Protein AF-A0A938GFM0-F1 (afdb_monomer_lite)

Radius of gyration: 28.29 Å; chains: 1; bounding box: 62×32×79 Å

Sequence (183 aa):
MLSPVVEKDINEYYKARNGTPAGVQVVVIAINTDLTSQSRTDSFIQSVGFDLVLDDPEWRSYAQFGPGNSASRYVIINGLADSPSHKQWEVLFNQVYFQPRQPEVLRAITETVKPPVAAEPVRPALGRVRRAESGAVEFALSGEPGRRYHVEFSTDLRSWTRVATLTATAEGTTHRDDRAVRE

Structure (mmCIF, N/CA/C/O backbone):
data_AF-A0A938GFM0-F1
#
_entry.id   AF-A0A938GFM0-F1
#
loop_
_atom_site.group_PDB
_atom_site.id
_atom_site.type_symbol
_atom_site.label_atom_id
_atom_site.label_alt_id
_atom_site.label_comp_id
_atom_site.label_asym_id
_atom_site.label_entity_id
_atom_site.label_seq_id
_atom_site.pdbx_PDB_ins_code
_atom_site.Cartn_x
_atom_site.Cartn_y
_atom_site.Cartn_z
_atom_site.occupancy
_atom_site.B_iso_or_equiv
_atom_site.auth_seq_id
_atom_site.auth_comp_id
_atom_site.auth_asym_id
_atom_site.auth_atom_id
_atom_site.pdbx_PDB_model_num
ATOM 1 N N . MET A 1 1 ? 12.581 0.836 -22.805 1.00 59.50 1 MET A N 1
ATOM 2 C CA . MET A 1 1 ? 13.210 -0.489 -22.639 1.00 59.50 1 MET A CA 1
ATOM 3 C C . MET A 1 1 ? 13.104 -0.914 -21.188 1.00 59.50 1 MET A C 1
ATOM 5 O O . MET A 1 1 ? 13.494 -0.155 -20.301 1.00 59.50 1 MET A O 1
ATOM 9 N N . LEU A 1 2 ? 12.546 -2.105 -20.977 1.00 73.25 2 LEU A N 1
ATOM 10 C CA . LEU A 1 2 ? 12.441 -2.752 -19.673 1.00 73.25 2 LEU A CA 1
ATOM 11 C C . LEU A 1 2 ? 13.840 -3.072 -19.122 1.00 73.25 2 LEU A C 1
ATOM 13 O O . LEU A 1 2 ? 14.746 -3.401 -19.887 1.00 73.25 2 LEU A O 1
ATOM 17 N N . SER A 1 3 ? 14.025 -2.945 -17.807 1.00 81.88 3 SER A N 1
ATOM 18 C CA . SER A 1 3 ? 15.334 -3.092 -17.160 1.00 81.88 3 SER A CA 1
ATOM 19 C C . SER A 1 3 ? 15.423 -4.413 -16.391 1.00 81.88 3 SER A C 1
ATOM 21 O O . SER A 1 3 ? 14.786 -4.523 -15.342 1.00 81.88 3 SER A O 1
ATOM 23 N N . PRO A 1 4 ? 16.237 -5.390 -16.839 1.00 84.62 4 PRO A N 1
ATOM 24 C CA . PRO A 1 4 ? 16.450 -6.642 -16.103 1.00 84.62 4 PRO A CA 1
ATOM 25 C C . PRO A 1 4 ? 17.012 -6.424 -14.700 1.00 84.62 4 PRO A C 1
ATOM 27 O O . PRO A 1 4 ? 16.787 -7.222 -13.798 1.00 84.62 4 PRO A O 1
ATOM 30 N N . VAL A 1 5 ? 17.735 -5.318 -14.510 1.00 87.31 5 VAL A N 1
ATOM 31 C CA . VAL A 1 5 ? 18.282 -4.938 -13.209 1.00 87.31 5 VAL A CA 1
ATOM 32 C C . VAL A 1 5 ? 17.167 -4.569 -12.232 1.00 87.31 5 VAL A C 1
ATOM 34 O O . VAL A 1 5 ? 17.254 -4.919 -11.064 1.00 87.31 5 VAL A O 1
ATOM 37 N N . VAL A 1 6 ? 16.103 -3.897 -12.685 1.00 89.94 6 VAL A N 1
ATOM 38 C CA . VAL A 1 6 ? 14.958 -3.598 -11.808 1.00 89.94 6 VAL A CA 1
ATOM 39 C C . VAL A 1 6 ? 14.205 -4.872 -11.443 1.00 89.94 6 VAL A C 1
ATOM 41 O O . VAL A 1 6 ? 13.822 -5.023 -10.288 1.00 89.94 6 VAL A O 1
ATOM 44 N N . GLU A 1 7 ? 14.038 -5.801 -12.384 1.00 91.81 7 GLU A N 1
ATOM 45 C CA . GLU A 1 7 ? 13.406 -7.088 -12.084 1.00 91.81 7 GLU A CA 1
ATOM 46 C C . GLU A 1 7 ? 14.178 -7.835 -10.990 1.00 91.81 7 GLU A C 1
ATOM 48 O O . GLU A 1 7 ? 13.667 -8.067 -9.896 1.00 91.81 7 GLU A O 1
ATOM 53 N N . LYS A 1 8 ? 15.463 -8.091 -11.227 1.00 91.75 8 LYS A N 1
ATOM 54 C CA . LYS A 1 8 ? 16.299 -8.850 -10.299 1.00 91.75 8 LYS A CA 1
ATOM 55 C C . LYS A 1 8 ? 16.547 -8.129 -8.969 1.00 91.75 8 LYS A C 1
ATOM 57 O O . LYS A 1 8 ? 16.353 -8.682 -7.889 1.00 91.75 8 LYS A O 1
ATOM 62 N N . ASP A 1 9 ? 17.006 -6.881 -9.019 1.00 93.69 9 ASP A N 1
ATOM 63 C CA . ASP A 1 9 ? 17.543 -6.215 -7.828 1.00 93.69 9 ASP A CA 1
ATOM 64 C C . ASP A 1 9 ? 16.480 -5.458 -7.017 1.00 93.69 9 ASP A C 1
ATOM 66 O O . ASP A 1 9 ? 16.792 -4.988 -5.914 1.00 93.69 9 ASP A O 1
ATOM 70 N N . ILE A 1 10 ? 15.245 -5.353 -7.535 1.00 94.88 10 ILE A N 1
ATOM 71 C CA . ILE A 1 10 ? 14.094 -4.740 -6.853 1.00 94.88 10 ILE A CA 1
ATOM 72 C C . ILE A 1 10 ? 12.927 -5.724 -6.722 1.00 94.88 10 ILE A C 1
ATOM 74 O O . ILE A 1 10 ? 12.540 -6.014 -5.589 1.00 94.88 10 ILE A O 1
ATOM 78 N N . ASN A 1 11 ? 12.367 -6.239 -7.826 1.00 94.94 11 ASN A N 1
ATOM 79 C CA . ASN A 1 11 ? 11.172 -7.094 -7.764 1.00 94.94 11 ASN A CA 1
ATOM 80 C C . ASN A 1 11 ? 11.471 -8.406 -7.022 1.00 94.94 11 ASN A C 1
ATOM 82 O O . ASN A 1 11 ? 10.912 -8.654 -5.951 1.00 94.94 11 ASN A O 1
ATOM 86 N N . GLU A 1 12 ? 12.419 -9.207 -7.519 1.00 94.81 12 GLU A N 1
ATOM 87 C CA . GLU A 1 12 ? 12.813 -10.468 -6.876 1.00 94.81 12 GLU A CA 1
ATOM 88 C C . GLU A 1 12 ? 13.352 -10.233 -5.456 1.00 94.81 12 GLU A C 1
ATOM 90 O O . GLU A 1 12 ? 13.038 -10.988 -4.530 1.00 94.81 12 GLU A O 1
ATOM 95 N N . TYR A 1 13 ? 14.109 -9.145 -5.254 1.00 95.75 13 TYR A N 1
ATOM 96 C CA . TYR A 1 13 ? 14.649 -8.764 -3.947 1.00 95.75 13 TYR A CA 1
ATOM 97 C C . TYR A 1 13 ? 13.558 -8.615 -2.876 1.00 95.75 13 TYR A C 1
ATOM 99 O O . TYR A 1 13 ? 13.695 -9.191 -1.788 1.00 95.75 13 TYR A O 1
ATOM 107 N N . TYR A 1 14 ? 12.495 -7.852 -3.154 1.00 97.00 14 TYR A N 1
ATOM 108 C CA . TYR A 1 14 ? 11.422 -7.615 -2.184 1.00 97.00 14 TYR A CA 1
ATOM 109 C C . TYR A 1 14 ? 10.418 -8.765 -2.122 1.00 97.00 14 TYR A C 1
ATOM 111 O O . TYR A 1 14 ? 9.903 -9.053 -1.041 1.00 97.00 14 TYR A O 1
ATOM 119 N N . LYS A 1 15 ? 10.201 -9.497 -3.218 1.00 94.62 15 LYS A N 1
ATOM 120 C CA . LYS A 1 15 ? 9.398 -10.727 -3.203 1.00 94.62 15 LYS A CA 1
ATOM 121 C C . LYS A 1 15 ? 9.976 -11.786 -2.278 1.00 94.62 15 LYS A C 1
ATOM 123 O O . LYS A 1 15 ? 9.257 -12.313 -1.434 1.00 94.62 15 LYS A O 1
ATOM 128 N N . ALA A 1 16 ? 11.282 -12.040 -2.368 1.00 96.38 16 ALA A N 1
ATOM 129 C CA . ALA A 1 16 ? 11.966 -13.005 -1.507 1.00 96.38 16 ALA A CA 1
ATOM 130 C C . ALA A 1 16 ? 11.892 -12.646 -0.009 1.00 96.38 16 ALA A C 1
ATOM 132 O O . ALA A 1 16 ? 12.117 -13.501 0.845 1.00 96.38 16 ALA A O 1
ATOM 133 N N . ARG A 1 17 ? 11.586 -11.384 0.315 1.00 96.38 17 ARG A N 1
ATOM 134 C CA . ARG A 1 17 ? 11.481 -10.854 1.684 1.00 96.38 17 ARG A CA 1
ATOM 135 C C . ARG A 1 17 ? 10.045 -10.623 2.141 1.00 96.38 17 ARG A C 1
ATOM 137 O O . ARG A 1 17 ? 9.850 -10.244 3.290 1.00 96.38 17 ARG A O 1
ATOM 144 N N . ASN A 1 18 ? 9.064 -10.862 1.268 1.00 94.56 18 ASN A N 1
ATOM 145 C CA . ASN A 1 18 ? 7.671 -10.492 1.495 1.00 94.56 18 ASN A CA 1
ATOM 146 C C . ASN A 1 18 ? 7.522 -9.005 1.889 1.00 94.56 18 ASN A C 1
ATOM 148 O O . ASN A 1 18 ? 6.874 -8.674 2.882 1.00 94.56 18 ASN A O 1
ATOM 152 N N . GLY A 1 19 ? 8.182 -8.127 1.125 1.00 95.25 19 GLY A N 1
ATOM 153 C CA . GLY A 1 19 ? 8.119 -6.676 1.286 1.00 95.25 19 GLY A CA 1
ATOM 154 C C . GLY A 1 19 ? 9.378 -6.039 1.881 1.00 95.25 19 GLY A C 1
ATOM 155 O O . GLY A 1 19 ? 10.448 -6.647 1.970 1.00 95.25 19 GLY A O 1
ATOM 156 N N . THR A 1 20 ? 9.259 -4.760 2.241 1.00 97.25 20 THR A N 1
ATOM 157 C CA . THR A 1 20 ? 10.318 -3.986 2.906 1.00 97.25 20 THR A CA 1
ATOM 158 C C . THR A 1 20 ? 10.505 -4.437 4.361 1.00 97.25 20 THR A C 1
ATOM 160 O O . THR A 1 20 ? 9.611 -5.068 4.928 1.00 97.25 20 THR A O 1
ATOM 163 N N . PRO A 1 21 ? 11.602 -4.049 5.043 1.00 96.31 21 PRO A N 1
ATOM 164 C CA . PRO A 1 21 ? 11.765 -4.317 6.477 1.00 96.31 21 PRO A CA 1
ATOM 165 C C . PRO A 1 21 ? 10.635 -3.760 7.360 1.00 96.31 21 PRO A C 1
ATOM 167 O O . PRO A 1 21 ? 10.431 -4.238 8.471 1.00 96.31 21 PRO A O 1
ATOM 170 N N . ALA A 1 22 ? 9.898 -2.753 6.876 1.00 93.81 22 ALA A N 1
ATOM 171 C CA . ALA A 1 22 ? 8.733 -2.195 7.557 1.00 93.81 22 ALA A CA 1
ATOM 172 C C . ALA A 1 22 ? 7.426 -2.956 7.251 1.00 93.81 22 ALA A C 1
ATOM 174 O O . ALA A 1 22 ? 6.368 -2.523 7.691 1.00 93.81 22 ALA A O 1
ATOM 175 N N . GLY A 1 23 ? 7.474 -4.054 6.489 1.00 93.12 23 GLY A N 1
ATOM 176 C CA . GLY A 1 23 ? 6.303 -4.847 6.105 1.00 93.12 23 GLY A CA 1
ATOM 177 C C . GLY A 1 23 ? 5.475 -4.243 4.968 1.00 93.12 23 GLY A C 1
ATOM 178 O O . GLY A 1 23 ? 4.315 -4.610 4.794 1.00 93.12 23 GLY A O 1
ATOM 179 N N . VAL A 1 24 ? 6.036 -3.302 4.200 1.00 95.88 24 VAL A N 1
ATOM 180 C CA . VAL A 1 24 ? 5.352 -2.720 3.036 1.00 95.88 24 VAL A CA 1
ATOM 181 C C . VAL A 1 24 ? 5.541 -3.629 1.829 1.00 95.88 24 VAL A C 1
ATOM 183 O O . VAL A 1 24 ? 6.675 -3.915 1.450 1.00 95.88 24 VAL A O 1
ATOM 186 N N . GLN A 1 25 ? 4.444 -4.041 1.194 1.00 96.00 25 GLN A N 1
ATOM 187 C CA . GLN A 1 25 ? 4.517 -4.790 -0.058 1.00 96.00 25 GLN A CA 1
ATOM 188 C C . GLN A 1 25 ? 4.990 -3.896 -1.204 1.00 96.00 25 GLN A C 1
ATOM 190 O O . GLN A 1 25 ? 4.515 -2.773 -1.369 1.00 96.00 25 GLN A O 1
ATOM 195 N N . VAL A 1 26 ? 5.911 -4.423 -2.008 1.00 96.75 26 VAL A N 1
ATOM 196 C CA . VAL A 1 26 ? 6.457 -3.743 -3.184 1.00 96.75 26 VAL A CA 1
ATOM 197 C C . VAL A 1 26 ? 5.938 -4.446 -4.430 1.00 96.75 26 VAL A C 1
ATOM 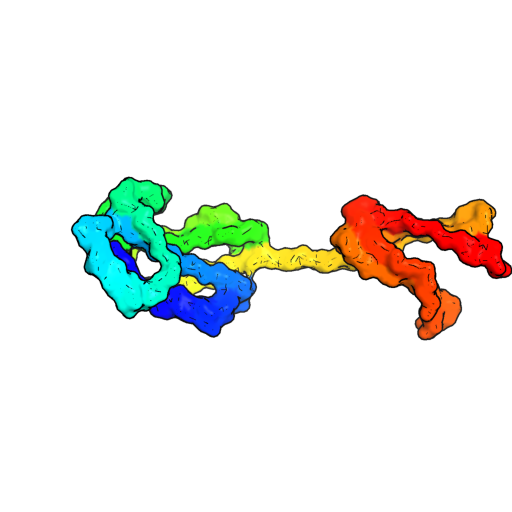199 O O . VAL A 1 26 ? 6.070 -5.661 -4.555 1.00 96.75 26 VAL A O 1
ATOM 202 N N . VAL A 1 27 ? 5.350 -3.676 -5.344 1.00 95.56 27 VAL A N 1
ATOM 203 C CA . VAL A 1 27 ? 4.883 -4.154 -6.649 1.00 95.56 27 VAL A CA 1
ATOM 204 C C . VAL A 1 27 ? 5.666 -3.418 -7.723 1.00 95.56 27 VAL A C 1
ATOM 206 O O . VAL A 1 27 ? 5.667 -2.187 -7.758 1.00 95.56 27 VAL A O 1
ATOM 209 N N . VAL A 1 28 ? 6.327 -4.168 -8.598 1.00 94.88 28 VAL A N 1
ATOM 210 C CA . VAL A 1 28 ? 7.003 -3.615 -9.772 1.00 94.88 28 VAL A CA 1
ATOM 211 C C . VAL A 1 28 ? 6.085 -3.773 -10.977 1.00 94.88 28 VAL A C 1
ATOM 213 O O . VAL A 1 28 ? 5.611 -4.867 -11.265 1.00 94.88 28 VAL A O 1
ATOM 216 N N . ILE A 1 29 ? 5.829 -2.662 -11.670 1.00 93.56 29 ILE A N 1
ATOM 217 C CA . ILE A 1 29 ? 5.061 -2.632 -12.916 1.00 93.56 29 ILE A CA 1
ATOM 218 C C . ILE A 1 29 ? 6.016 -2.224 -14.030 1.00 93.56 29 ILE A C 1
ATOM 220 O O . ILE A 1 29 ? 6.519 -1.098 -14.057 1.00 93.56 29 ILE A O 1
ATOM 224 N N . ALA A 1 30 ? 6.271 -3.143 -14.949 1.00 91.81 30 ALA A N 1
ATOM 225 C CA . ALA A 1 30 ? 7.014 -2.863 -16.164 1.00 91.81 30 ALA A CA 1
ATOM 226 C C . ALA A 1 30 ? 6.081 -2.199 -17.191 1.00 91.81 30 ALA A C 1
ATOM 228 O O . ALA A 1 30 ? 4.972 -2.670 -17.421 1.00 91.81 30 ALA A O 1
ATOM 229 N N . ILE A 1 31 ? 6.520 -1.104 -17.816 1.00 89.50 31 ILE A N 1
ATOM 230 C CA . ILE A 1 31 ? 5.748 -0.416 -18.861 1.00 89.50 31 ILE A CA 1
ATOM 231 C C . ILE A 1 31 ? 6.450 -0.595 -20.202 1.00 89.50 31 ILE A C 1
ATOM 233 O O . ILE A 1 31 ? 7.603 -0.187 -20.375 1.00 89.50 31 ILE A O 1
ATOM 237 N N . ASN A 1 32 ? 5.747 -1.202 -21.150 1.00 87.38 32 ASN A N 1
ATOM 238 C CA . ASN A 1 32 ? 6.198 -1.374 -22.515 1.00 87.38 32 ASN A CA 1
ATOM 239 C C . ASN A 1 32 ? 5.604 -0.284 -23.417 1.00 87.38 32 ASN A C 1
ATOM 241 O O . ASN A 1 32 ? 4.405 -0.253 -23.656 1.00 87.38 32 ASN A O 1
ATOM 245 N N . THR A 1 33 ? 6.441 0.605 -23.948 1.00 84.94 33 THR A N 1
ATOM 246 C CA . THR A 1 33 ? 6.004 1.673 -24.865 1.00 84.94 33 THR A CA 1
ATOM 247 C C . THR A 1 33 ? 6.188 1.321 -26.341 1.00 84.94 33 THR A C 1
ATOM 249 O O . THR A 1 33 ? 5.815 2.109 -27.208 1.00 84.94 33 THR A O 1
ATOM 252 N N . ASP A 1 34 ? 6.769 0.156 -26.650 1.00 80.44 34 ASP A N 1
ATOM 253 C CA . ASP A 1 34 ? 7.081 -0.256 -28.018 1.00 80.44 34 ASP A CA 1
ATOM 254 C C . ASP A 1 34 ? 6.368 -1.565 -28.382 1.00 80.44 34 ASP A C 1
ATOM 256 O O . ASP A 1 34 ? 6.752 -2.663 -27.970 1.00 80.44 34 ASP A O 1
ATOM 260 N N . LEU A 1 35 ? 5.321 -1.431 -29.198 1.00 79.31 35 LEU A N 1
ATOM 261 C CA . LEU A 1 35 ? 4.566 -2.552 -29.765 1.00 79.31 35 LEU A CA 1
ATOM 262 C C . LEU A 1 35 ? 4.998 -2.915 -31.187 1.00 79.31 35 LEU A C 1
ATOM 264 O O . LEU A 1 35 ? 4.473 -3.863 -31.766 1.00 79.31 35 LEU A O 1
ATOM 268 N N . THR A 1 36 ? 5.964 -2.201 -31.767 1.00 80.19 36 THR A N 1
ATOM 269 C CA . THR A 1 36 ? 6.384 -2.437 -33.158 1.00 80.19 36 THR A CA 1
ATOM 270 C C . THR A 1 36 ? 7.117 -3.769 -33.335 1.00 80.19 36 THR A C 1
ATOM 272 O O . THR A 1 36 ? 7.222 -4.275 -34.450 1.00 80.19 36 THR A O 1
ATOM 275 N N . SER A 1 37 ? 7.605 -4.360 -32.238 1.00 78.12 37 SER A N 1
ATOM 276 C CA . SER A 1 37 ? 8.326 -5.637 -32.207 1.00 78.12 37 SER A CA 1
ATOM 277 C C . SER A 1 37 ? 7.800 -6.574 -31.110 1.00 78.12 37 SER A C 1
ATOM 279 O O . SER A 1 37 ? 8.585 -7.134 -30.344 1.00 78.12 37 SER A O 1
ATOM 281 N N . GLN A 1 38 ? 6.477 -6.757 -31.037 1.00 80.38 38 GLN A N 1
ATOM 282 C CA . GLN A 1 38 ? 5.794 -7.500 -29.966 1.00 80.38 38 GLN A CA 1
ATOM 283 C C . GLN A 1 38 ? 6.410 -8.877 -29.673 1.00 80.38 38 GLN A C 1
ATOM 285 O O . GLN A 1 38 ? 6.763 -9.149 -28.534 1.00 80.38 38 GLN A O 1
ATOM 290 N N . SER A 1 39 ? 6.695 -9.696 -30.691 1.00 84.25 39 SER A N 1
ATOM 291 C CA . SER A 1 39 ? 7.300 -11.023 -30.486 1.00 84.25 39 SER A CA 1
ATOM 292 C C . SER A 1 39 ? 8.676 -10.975 -29.804 1.00 84.25 39 SER A C 1
ATOM 294 O O . SER A 1 39 ? 9.037 -11.875 -29.044 1.00 84.25 39 SER A O 1
ATOM 296 N N . ARG A 1 40 ? 9.468 -9.928 -30.072 1.00 82.25 40 ARG A N 1
ATOM 297 C CA . ARG A 1 40 ? 10.773 -9.714 -29.433 1.00 82.25 40 ARG A CA 1
ATOM 298 C C . ARG A 1 40 ? 10.592 -9.229 -27.998 1.00 82.25 40 ARG A C 1
ATOM 300 O O . ARG A 1 40 ? 11.319 -9.688 -27.121 1.00 82.25 40 ARG A O 1
ATOM 307 N N . THR A 1 41 ? 9.636 -8.334 -27.766 1.00 83.69 41 THR A N 1
ATOM 308 C CA . THR A 1 41 ? 9.303 -7.836 -26.429 1.00 83.69 41 THR A CA 1
ATOM 309 C C . THR A 1 41 ? 8.763 -8.953 -25.539 1.00 83.69 41 THR A C 1
ATOM 311 O O . THR A 1 41 ? 9.258 -9.113 -24.429 1.00 83.69 41 THR A O 1
ATOM 314 N N . ASP A 1 42 ? 7.867 -9.797 -26.046 1.00 86.50 42 ASP A N 1
ATOM 315 C CA . ASP A 1 42 ? 7.331 -10.960 -25.330 1.00 86.50 42 ASP A CA 1
ATOM 316 C C . ASP A 1 42 ? 8.441 -11.946 -24.961 1.00 86.50 42 ASP A C 1
ATOM 318 O O . ASP A 1 42 ? 8.551 -12.371 -23.812 1.00 86.50 42 ASP A O 1
ATOM 322 N N . SER A 1 43 ? 9.321 -12.257 -25.920 1.00 86.88 43 SER A N 1
ATOM 323 C CA . SER A 1 43 ? 10.482 -13.122 -25.675 1.00 86.88 43 SER A CA 1
ATOM 324 C C . SER A 1 43 ? 11.394 -12.539 -24.592 1.00 86.88 43 SER A C 1
ATOM 326 O O . SER A 1 43 ? 11.902 -13.267 -23.741 1.00 86.88 43 SER A O 1
ATOM 328 N N . PHE A 1 44 ? 11.590 -11.216 -24.595 1.00 86.94 44 PHE A N 1
ATOM 329 C CA . PHE A 1 44 ? 12.379 -10.535 -23.576 1.00 86.94 44 PHE A CA 1
ATOM 330 C C . PHE A 1 44 ? 11.706 -10.594 -22.200 1.00 86.94 44 PHE A C 1
ATOM 332 O O . PHE A 1 44 ? 12.351 -10.997 -21.234 1.00 86.94 44 PHE A O 1
ATOM 339 N N . ILE A 1 45 ? 10.416 -10.256 -22.117 1.00 86.81 45 ILE A N 1
ATOM 340 C CA . ILE A 1 45 ? 9.611 -10.322 -20.890 1.00 86.81 45 ILE A CA 1
ATOM 341 C C . ILE A 1 45 ? 9.696 -11.719 -20.269 1.00 86.81 45 ILE A C 1
ATOM 343 O O . ILE A 1 45 ? 10.012 -11.839 -19.087 1.00 86.81 45 ILE A O 1
ATOM 347 N N . GLN A 1 46 ? 9.510 -12.766 -21.079 1.00 87.38 46 GLN A N 1
ATOM 348 C CA . GLN A 1 46 ? 9.606 -14.160 -20.641 1.00 87.38 46 GLN A CA 1
ATOM 349 C C . GLN A 1 46 ? 11.015 -14.530 -20.166 1.00 87.38 46 GLN A C 1
ATOM 351 O O . GLN A 1 46 ? 11.160 -15.217 -19.160 1.00 87.38 46 GLN A O 1
ATOM 356 N N . SER A 1 47 ? 12.057 -14.073 -20.868 1.00 88.44 47 SER A N 1
ATOM 357 C CA . SER A 1 47 ? 13.449 -14.372 -20.504 1.00 88.44 47 SER A CA 1
ATOM 358 C C . SER A 1 47 ? 13.896 -13.718 -19.194 1.00 88.44 47 SER A C 1
ATOM 360 O O . SER A 1 47 ? 14.738 -14.273 -18.494 1.00 88.44 47 SER A O 1
ATOM 362 N N . VAL A 1 48 ? 13.351 -12.541 -18.877 1.00 87.62 48 VAL A N 1
ATOM 363 C CA . VAL A 1 48 ? 13.705 -11.762 -17.683 1.00 87.62 48 VAL A CA 1
ATOM 364 C C . VAL A 1 48 ? 12.804 -12.102 -16.496 1.00 87.62 48 VAL A C 1
ATOM 366 O O . VAL A 1 48 ? 13.261 -12.004 -15.365 1.00 87.62 48 VAL A O 1
ATOM 369 N N . GLY A 1 49 ? 11.567 -12.542 -16.743 1.00 88.06 49 GLY A N 1
ATOM 370 C CA . GLY A 1 49 ? 10.653 -13.014 -15.702 1.00 88.06 49 GLY A CA 1
ATOM 371 C C . GLY A 1 49 ? 9.746 -11.943 -15.097 1.00 88.06 49 GLY A C 1
ATOM 372 O O . GLY A 1 49 ? 9.255 -12.139 -13.993 1.00 88.06 49 GLY A O 1
ATOM 373 N N . PHE A 1 50 ? 9.489 -10.832 -15.799 1.00 88.06 50 PHE A N 1
ATOM 374 C CA . PHE A 1 50 ? 8.551 -9.814 -15.307 1.00 88.06 50 PHE A CA 1
ATOM 375 C C . PHE A 1 50 ? 7.147 -10.403 -15.115 1.00 88.06 50 PHE A C 1
ATOM 377 O O . PHE A 1 50 ? 6.559 -10.925 -16.063 1.00 88.06 50 PHE A O 1
ATOM 384 N N . ASP A 1 51 ? 6.567 -10.253 -13.923 1.00 86.12 51 ASP A N 1
ATOM 385 C CA . ASP A 1 51 ? 5.219 -10.780 -13.653 1.00 86.12 51 ASP A CA 1
ATOM 386 C C . ASP A 1 51 ? 4.099 -9.856 -14.119 1.00 86.12 51 ASP A C 1
ATOM 388 O O . ASP A 1 51 ? 2.994 -10.310 -14.411 1.00 86.12 51 ASP A O 1
ATOM 392 N N . LEU A 1 52 ? 4.362 -8.549 -14.120 1.00 90.62 52 LEU A N 1
ATOM 393 C CA . LEU A 1 52 ? 3.369 -7.532 -14.424 1.00 90.62 52 LEU A CA 1
ATOM 394 C C . LEU A 1 52 ? 3.951 -6.521 -15.402 1.00 90.62 52 LEU A C 1
ATOM 396 O O . LEU A 1 52 ? 4.772 -5.673 -15.045 1.00 90.62 52 LEU A O 1
ATOM 400 N N . VAL A 1 53 ? 3.485 -6.617 -16.643 1.00 91.38 53 VAL A N 1
ATOM 401 C CA . VAL A 1 53 ? 3.836 -5.706 -17.729 1.00 91.38 53 VAL A CA 1
ATOM 402 C C . VAL A 1 53 ? 2.558 -5.092 -18.285 1.00 91.38 53 VAL A C 1
ATOM 404 O O . VAL A 1 53 ? 1.590 -5.807 -18.533 1.00 91.38 53 VAL A O 1
ATOM 407 N N . LEU A 1 54 ? 2.551 -3.774 -18.470 1.00 90.75 54 LEU A N 1
ATOM 408 C CA . LEU A 1 54 ? 1.471 -3.046 -19.131 1.00 90.75 54 LEU A CA 1
ATOM 409 C C . LEU A 1 54 ? 1.990 -2.401 -20.413 1.00 90.75 54 LEU A C 1
ATOM 411 O O . LEU A 1 54 ? 3.091 -1.848 -20.430 1.00 90.75 54 LEU A O 1
ATOM 415 N N . ASP A 1 55 ? 1.172 -2.418 -21.457 1.00 90.44 55 ASP A N 1
ATOM 416 C CA . ASP A 1 55 ? 1.465 -1.722 -22.705 1.00 90.44 55 ASP A CA 1
ATOM 417 C C . ASP A 1 55 ? 0.989 -0.263 -22.646 1.00 90.44 55 ASP A C 1
ATOM 419 O O . ASP A 1 55 ? -0.137 0.036 -22.246 1.00 90.44 55 ASP A O 1
ATOM 423 N N . ASP A 1 56 ? 1.852 0.653 -23.075 1.00 88.50 56 ASP A N 1
ATOM 424 C CA . ASP A 1 56 ? 1.602 2.091 -23.186 1.00 88.50 56 ASP A CA 1
ATOM 425 C C . ASP A 1 56 ? 2.108 2.630 -24.541 1.00 88.50 56 ASP A C 1
ATOM 427 O O . ASP A 1 56 ? 2.988 3.495 -24.585 1.00 88.50 56 ASP A O 1
ATOM 431 N N . PRO A 1 57 ? 1.591 2.124 -25.679 1.00 87.12 57 PRO A N 1
ATOM 432 C CA . PRO A 1 57 ? 2.045 2.537 -27.012 1.00 87.12 57 PRO A CA 1
ATOM 433 C C . PRO A 1 57 ? 1.755 4.012 -27.315 1.00 87.12 57 PRO A C 1
ATOM 435 O O . PRO A 1 57 ? 2.395 4.618 -28.171 1.00 87.12 57 PRO A O 1
ATOM 438 N N . GLU A 1 58 ? 0.783 4.593 -26.613 1.00 89.12 58 GLU A N 1
ATOM 439 C CA . GLU A 1 58 ? 0.391 5.996 -26.735 1.00 89.12 58 GLU A CA 1
ATOM 440 C C . GLU A 1 58 ? 1.120 6.910 -25.738 1.00 89.12 58 GLU A C 1
ATOM 442 O O . GLU A 1 58 ? 0.840 8.107 -25.695 1.00 89.12 58 GLU A O 1
ATOM 447 N N . TRP A 1 59 ? 2.055 6.370 -24.946 1.00 87.50 59 TRP A N 1
ATOM 448 C CA . TRP A 1 59 ? 2.870 7.117 -23.983 1.00 87.50 59 TRP A CA 1
ATOM 449 C C . TRP A 1 59 ? 2.055 7.864 -22.909 1.00 87.50 59 TRP A C 1
ATOM 451 O O . TRP A 1 59 ? 2.547 8.826 -22.314 1.00 87.50 59 TRP A O 1
ATOM 461 N N . ARG A 1 60 ? 0.812 7.447 -22.636 1.00 89.88 60 ARG A N 1
ATOM 462 C CA . ARG A 1 60 ? -0.095 8.107 -21.683 1.00 89.88 60 ARG A CA 1
ATOM 463 C C . ARG A 1 60 ? 0.384 7.957 -20.248 1.00 89.88 60 ARG A C 1
ATOM 465 O O . ARG A 1 60 ? 0.321 8.913 -19.477 1.00 89.88 60 ARG A O 1
ATOM 472 N N . SER A 1 61 ? 0.844 6.769 -19.872 1.00 89.25 61 SER A N 1
ATOM 473 C CA . SER A 1 61 ? 1.392 6.517 -18.537 1.00 89.25 61 SER A CA 1
ATOM 474 C C . SER A 1 61 ? 2.763 7.164 -18.401 1.00 89.25 61 SER A C 1
ATOM 476 O O . SER A 1 61 ? 3.039 7.826 -17.404 1.00 89.25 61 SER A O 1
ATOM 478 N N . TYR A 1 62 ? 3.605 7.050 -19.430 1.00 88.75 62 TYR A N 1
ATOM 479 C CA . TYR A 1 62 ? 4.930 7.664 -19.439 1.00 88.75 62 TYR A CA 1
ATOM 480 C C . TYR A 1 62 ? 4.863 9.196 -19.281 1.00 88.75 62 TYR A C 1
ATOM 482 O O . TYR A 1 62 ? 5.590 9.769 -18.463 1.00 88.75 62 TYR A O 1
ATOM 490 N N . ALA A 1 63 ? 3.982 9.866 -20.034 1.00 90.25 63 ALA A N 1
ATOM 491 C CA . ALA A 1 63 ? 3.898 11.327 -20.082 1.00 90.25 63 ALA A CA 1
ATOM 492 C C . ALA A 1 63 ? 3.461 11.968 -18.755 1.00 90.25 63 ALA A C 1
ATOM 494 O O . ALA A 1 63 ? 3.803 13.123 -18.494 1.00 90.25 63 ALA A O 1
ATOM 495 N N . GLN A 1 64 ? 2.771 11.226 -17.881 1.00 92.00 64 GLN A N 1
ATOM 496 C CA . GLN A 1 64 ? 2.384 11.711 -16.549 1.00 92.00 64 GLN A CA 1
ATOM 497 C C . GLN A 1 64 ? 3.588 12.058 -15.669 1.00 92.00 64 GLN A C 1
ATOM 499 O O . GLN A 1 64 ? 3.487 12.901 -14.780 1.00 92.00 64 GLN A O 1
ATOM 504 N N . PHE A 1 65 ? 4.744 11.449 -15.933 1.00 91.69 65 PHE A N 1
ATOM 505 C CA . PHE A 1 65 ? 5.947 11.628 -15.126 1.00 91.69 65 PHE A CA 1
ATOM 506 C C . PHE A 1 65 ? 6.946 12.600 -15.762 1.00 91.69 65 PHE A C 1
ATOM 508 O O . PHE A 1 65 ? 8.090 12.699 -15.322 1.00 91.69 65 PHE A O 1
ATOM 515 N N . GLY A 1 66 ? 6.526 13.371 -16.762 1.00 86.50 66 GLY A N 1
ATOM 516 C CA . GLY A 1 66 ? 7.284 14.492 -17.307 1.00 86.50 66 GLY A CA 1
ATOM 517 C C . GLY A 1 66 ? 7.663 14.334 -18.779 1.00 86.50 66 GLY A C 1
ATOM 518 O O . GLY A 1 66 ? 7.445 13.285 -19.386 1.00 86.50 66 GLY A O 1
ATOM 519 N N . PRO A 1 67 ? 8.247 15.391 -19.368 1.00 79.50 67 PRO A N 1
ATOM 520 C CA . PRO A 1 67 ? 8.485 15.460 -20.804 1.00 79.50 67 PRO A CA 1
ATOM 521 C C . PRO A 1 67 ? 9.582 14.491 -21.270 1.00 79.50 67 PRO A C 1
ATOM 523 O O . PRO A 1 67 ? 10.420 14.032 -20.487 1.00 79.50 67 PRO A O 1
ATOM 526 N N . GLY A 1 68 ? 9.606 14.238 -22.580 1.00 70.06 68 GLY A N 1
ATOM 527 C CA . GLY A 1 68 ? 10.690 13.546 -23.281 1.00 70.06 68 GLY A CA 1
ATOM 528 C C . GLY A 1 68 ? 10.319 12.164 -23.819 1.00 70.06 68 GLY A C 1
ATOM 529 O O . GLY A 1 68 ? 9.230 11.658 -23.589 1.00 70.06 68 GLY A O 1
ATOM 530 N N . ASN A 1 69 ? 11.261 11.557 -24.532 1.00 68.19 69 ASN A N 1
ATOM 531 C CA . ASN A 1 69 ? 11.162 10.248 -25.186 1.00 68.19 69 ASN A CA 1
ATOM 532 C C . ASN A 1 69 ? 12.359 9.359 -24.801 1.00 68.19 69 ASN A C 1
ATOM 534 O O . ASN 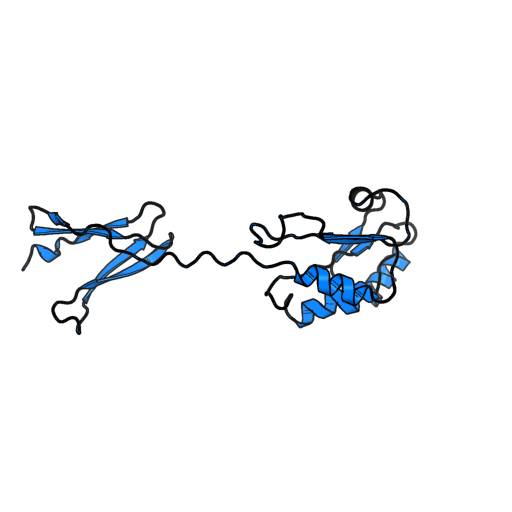A 1 69 ? 12.964 8.702 -25.649 1.00 68.19 69 ASN A O 1
ATOM 538 N N . SER A 1 70 ? 12.764 9.393 -23.526 1.00 68.75 70 SER A N 1
ATOM 539 C CA . SER A 1 70 ? 13.949 8.657 -23.091 1.00 68.75 70 SER A CA 1
ATOM 540 C C . SER A 1 70 ? 13.706 7.150 -23.158 1.00 68.75 70 SER A C 1
ATOM 542 O O . SER A 1 70 ? 12.596 6.654 -22.963 1.00 68.75 70 SER A O 1
ATOM 544 N N . ALA A 1 71 ? 14.784 6.403 -23.397 1.00 68.06 71 ALA A N 1
ATOM 545 C CA . ALA A 1 71 ? 14.720 4.950 -23.498 1.00 68.06 71 ALA A CA 1
ATOM 546 C C . ALA A 1 71 ? 14.291 4.267 -22.183 1.00 68.06 71 ALA A C 1
ATOM 548 O O . ALA A 1 71 ? 13.832 3.126 -22.228 1.00 68.06 71 ALA A O 1
ATOM 549 N N . SER A 1 72 ? 14.417 4.933 -21.028 1.00 80.94 72 SER A N 1
ATOM 550 C CA . SER A 1 72 ? 14.035 4.388 -19.720 1.00 80.94 72 SER A CA 1
ATOM 551 C C . SER A 1 72 ? 13.687 5.499 -18.727 1.00 80.94 72 SER A C 1
ATOM 553 O O . SER A 1 72 ? 14.447 6.463 -18.572 1.00 80.94 72 SER A O 1
ATOM 555 N N . ARG A 1 73 ? 12.584 5.307 -17.998 1.00 88.12 73 ARG A N 1
ATOM 556 C CA . ARG A 1 73 ? 12.176 6.109 -16.842 1.00 88.12 73 ARG A CA 1
ATOM 557 C C . ARG A 1 73 ? 11.828 5.181 -15.680 1.00 88.12 73 ARG A C 1
ATOM 559 O O . ARG A 1 73 ? 11.204 4.146 -15.888 1.00 88.12 73 ARG A O 1
ATOM 566 N N . TYR A 1 74 ? 12.234 5.570 -14.479 1.00 91.38 74 TYR A N 1
ATOM 567 C CA . TYR A 1 74 ? 12.007 4.840 -13.237 1.00 91.38 74 TYR A CA 1
ATOM 568 C C . TYR A 1 74 ? 11.224 5.727 -12.282 1.00 91.38 74 TYR A C 1
ATOM 570 O O . TYR A 1 74 ? 11.622 6.869 -12.040 1.00 91.38 74 TYR A O 1
ATOM 578 N N . VAL A 1 75 ? 10.123 5.199 -11.753 1.00 94.38 75 VAL A N 1
ATOM 579 C CA . VAL A 1 75 ? 9.216 5.934 -10.873 1.00 94.38 75 VAL A CA 1
ATOM 580 C C . VAL A 1 75 ? 8.920 5.085 -9.641 1.00 94.38 75 VAL A C 1
ATOM 582 O O . VAL A 1 75 ? 8.652 3.894 -9.771 1.00 94.38 75 VAL A O 1
ATOM 585 N N . ILE A 1 76 ? 8.969 5.696 -8.456 1.00 97.25 76 ILE A N 1
ATOM 586 C CA . ILE A 1 76 ? 8.487 5.094 -7.205 1.00 97.25 76 ILE A CA 1
ATOM 587 C C . ILE A 1 76 ? 7.294 5.914 -6.735 1.00 97.25 76 ILE A C 1
ATOM 589 O O . ILE A 1 76 ? 7.400 7.135 -6.602 1.00 97.25 76 ILE A O 1
ATOM 593 N N . ILE A 1 77 ? 6.176 5.239 -6.482 1.00 98.19 77 ILE A N 1
ATOM 594 C CA . ILE A 1 77 ? 4.928 5.847 -6.020 1.00 98.19 77 ILE A CA 1
ATOM 595 C C . ILE A 1 77 ? 4.521 5.170 -4.715 1.00 98.19 77 ILE A C 1
ATOM 597 O O . ILE A 1 77 ? 4.503 3.941 -4.638 1.00 98.19 77 ILE A O 1
ATOM 601 N N . ASN A 1 78 ? 4.165 5.953 -3.700 1.00 98.25 78 ASN A N 1
ATOM 602 C CA . ASN A 1 78 ? 3.567 5.397 -2.492 1.00 98.25 78 ASN A CA 1
ATOM 603 C C . ASN A 1 78 ? 2.103 4.999 -2.753 1.00 98.25 78 ASN A C 1
ATOM 605 O O . ASN A 1 78 ? 1.256 5.862 -2.958 1.00 98.25 78 ASN A O 1
ATOM 609 N N . GLY A 1 79 ? 1.786 3.704 -2.712 1.00 96.25 79 GLY A N 1
ATOM 610 C CA . GLY A 1 79 ? 0.411 3.209 -2.869 1.00 96.25 79 GLY A CA 1
ATOM 611 C C . GLY A 1 79 ? -0.409 3.141 -1.573 1.00 96.25 79 GLY A C 1
ATOM 612 O O . GLY A 1 79 ? -1.612 2.877 -1.624 1.00 96.25 79 GLY A O 1
ATOM 613 N N . LEU A 1 80 ? 0.210 3.354 -0.407 1.00 95.25 80 LEU A N 1
ATOM 614 C CA . LEU A 1 80 ? -0.448 3.159 0.886 1.00 95.25 80 LEU A CA 1
ATOM 615 C C . LEU A 1 80 ? -1.311 4.362 1.272 1.00 95.25 80 LEU A C 1
ATOM 617 O O . LEU A 1 80 ? -0.818 5.489 1.359 1.00 95.25 80 LEU A O 1
ATOM 621 N N . ALA A 1 81 ? -2.589 4.102 1.554 1.00 93.06 81 ALA A N 1
ATOM 622 C CA . ALA A 1 81 ? -3.434 5.030 2.302 1.00 93.06 81 ALA A CA 1
ATOM 623 C C . ALA A 1 81 ? -2.886 5.187 3.726 1.00 93.06 81 ALA A C 1
ATOM 625 O O . ALA A 1 81 ? -2.302 4.241 4.245 1.00 93.06 81 ALA A O 1
ATOM 626 N N . ASP A 1 82 ? -3.058 6.363 4.332 1.00 91.81 82 ASP A N 1
ATOM 627 C CA . ASP A 1 82 ? -2.720 6.648 5.737 1.00 91.81 82 ASP A CA 1
ATOM 628 C C . ASP A 1 82 ? -1.281 6.293 6.161 1.00 91.81 82 ASP A C 1
ATOM 630 O O . ASP A 1 82 ? -1.001 6.038 7.335 1.00 91.81 82 ASP A O 1
ATOM 634 N N . SER A 1 83 ? -0.338 6.281 5.213 1.00 94.81 83 SER A N 1
ATOM 635 C CA . SER A 1 83 ? 1.077 6.149 5.548 1.00 94.81 83 SER A CA 1
ATOM 636 C C . SER A 1 83 ? 1.531 7.378 6.347 1.00 94.81 83 SER A C 1
ATOM 638 O O . SER A 1 83 ? 1.301 8.511 5.921 1.00 94.81 83 SER A O 1
ATOM 640 N N . PRO A 1 84 ? 2.212 7.193 7.492 1.00 94.31 84 PRO A N 1
ATOM 641 C CA . PRO A 1 84 ? 2.688 8.313 8.296 1.00 94.31 84 PRO A CA 1
ATOM 642 C C . PRO A 1 84 ? 3.921 8.999 7.692 1.00 94.31 84 PRO A C 1
ATOM 644 O O . PRO A 1 84 ? 4.306 10.061 8.176 1.00 94.31 84 PRO A O 1
ATOM 647 N N . SER A 1 85 ? 4.574 8.402 6.684 1.00 96.69 85 SER A N 1
ATOM 648 C CA . SER A 1 85 ? 5.786 8.966 6.077 1.00 96.69 85 SER A CA 1
ATOM 649 C C . SER A 1 85 ? 5.557 9.656 4.735 1.00 96.69 85 SER A C 1
ATOM 651 O O . SER A 1 85 ? 6.291 10.592 4.427 1.00 96.69 85 SER A O 1
ATOM 653 N N . HIS A 1 86 ? 4.554 9.236 3.959 1.00 97.38 86 HIS A N 1
ATOM 654 C CA . HIS A 1 86 ? 4.294 9.743 2.610 1.00 97.38 86 HIS A CA 1
ATOM 655 C C . HIS A 1 86 ? 2.799 9.808 2.311 1.00 97.38 86 HIS A C 1
ATOM 657 O O . HIS A 1 86 ? 2.014 9.006 2.813 1.00 97.38 86 HIS A O 1
ATOM 663 N N . LYS A 1 87 ? 2.387 10.732 1.442 1.00 97.44 87 LYS A N 1
ATOM 664 C CA . LYS A 1 87 ? 0.987 10.794 0.999 1.00 97.44 87 LYS A CA 1
ATOM 665 C C . LYS A 1 87 ? 0.685 9.624 0.069 1.00 97.44 87 LYS A C 1
ATOM 667 O O . LYS A 1 87 ? 1.558 9.169 -0.672 1.00 97.44 87 LYS A O 1
ATOM 672 N N . GLN A 1 88 ? -0.557 9.147 0.077 1.00 97.56 88 GLN A N 1
ATOM 673 C CA . GLN A 1 88 ? -0.991 8.192 -0.937 1.00 97.56 88 GLN A CA 1
ATOM 674 C C . GLN A 1 88 ? -0.855 8.832 -2.328 1.00 97.56 88 GLN A C 1
ATOM 676 O O . GLN A 1 88 ? -1.217 9.994 -2.519 1.00 97.56 88 GLN A O 1
ATOM 681 N N . TRP A 1 89 ? -0.321 8.068 -3.277 1.00 96.81 89 TRP A N 1
ATOM 682 C CA . TRP A 1 89 ? -0.015 8.461 -4.656 1.00 96.81 89 TRP A CA 1
ATOM 683 C C . TRP A 1 89 ? 1.092 9.508 -4.809 1.00 96.81 89 TRP A C 1
ATOM 685 O O . TRP A 1 89 ? 1.285 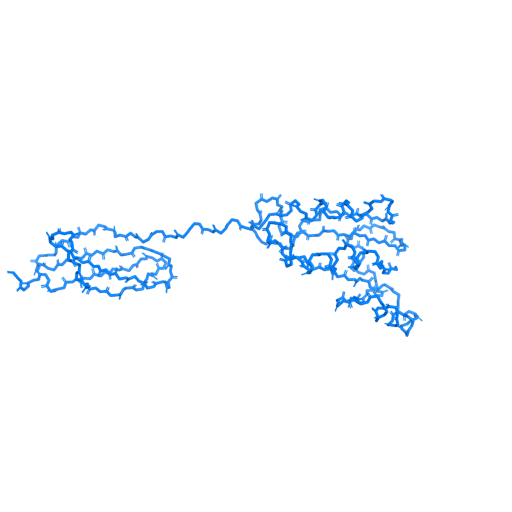10.062 -5.890 1.00 96.81 89 TRP A O 1
ATOM 695 N N . GLU A 1 90 ? 1.864 9.756 -3.750 1.00 97.81 90 GLU A N 1
ATOM 696 C CA . GLU A 1 90 ? 3.052 10.600 -3.825 1.00 97.81 90 GLU A CA 1
ATOM 697 C C . GLU A 1 90 ? 4.136 9.945 -4.691 1.00 97.81 90 GLU A C 1
ATOM 699 O O . GLU A 1 90 ? 4.485 8.779 -4.493 1.00 97.81 90 GLU A O 1
ATOM 704 N N . VAL A 1 91 ? 4.695 10.712 -5.632 1.00 98.00 91 VAL A N 1
ATOM 705 C CA . VAL A 1 91 ? 5.863 10.311 -6.424 1.00 98.00 91 VAL A CA 1
ATOM 706 C C . VAL A 1 91 ? 7.125 10.594 -5.612 1.00 98.00 91 VAL A C 1
ATOM 708 O O . VAL A 1 91 ? 7.504 11.747 -5.425 1.00 98.00 91 VAL A O 1
ATOM 711 N N . LEU A 1 92 ? 7.784 9.534 -5.149 1.00 98.00 92 LEU A N 1
ATOM 712 C CA . LEU A 1 92 ? 8.979 9.603 -4.297 1.00 98.00 92 LEU A CA 1
ATOM 713 C C . LEU A 1 92 ? 10.274 9.644 -5.104 1.00 98.00 92 LEU A C 1
ATOM 715 O O . LEU A 1 92 ? 11.299 10.152 -4.654 1.00 98.00 92 LEU A O 1
ATOM 719 N N . PHE A 1 93 ? 10.230 9.079 -6.305 1.00 95.81 93 PHE A N 1
ATOM 720 C CA . PHE A 1 93 ? 11.353 9.039 -7.220 1.00 95.81 93 PHE A CA 1
ATOM 721 C C . PHE A 1 93 ? 10.850 9.137 -8.648 1.00 95.81 93 PHE A C 1
ATOM 723 O O . PHE A 1 93 ? 9.855 8.504 -8.996 1.00 95.81 93 PHE A O 1
ATOM 730 N N . ASN A 1 94 ? 11.549 9.909 -9.473 1.00 93.88 94 ASN A N 1
ATOM 731 C CA . ASN A 1 94 ? 11.271 10.025 -10.894 1.00 93.88 94 ASN A CA 1
ATOM 732 C C . ASN A 1 94 ? 12.558 10.395 -11.627 1.00 93.88 94 ASN A C 1
ATOM 734 O O . ASN A 1 94 ? 13.022 11.533 -11.547 1.00 93.88 94 ASN A O 1
ATOM 738 N N . GLN A 1 95 ? 13.139 9.429 -12.331 1.00 89.81 95 GLN A N 1
ATOM 739 C CA . GLN A 1 95 ? 14.409 9.625 -13.013 1.00 89.81 95 GLN A CA 1
ATOM 740 C C . GLN A 1 95 ? 14.402 8.971 -14.386 1.00 89.81 95 GLN A C 1
ATOM 742 O O . GLN A 1 95 ? 13.967 7.832 -14.559 1.00 89.81 95 GLN A O 1
ATOM 747 N N . VAL A 1 96 ? 14.940 9.697 -15.360 1.00 88.19 96 VAL A N 1
ATOM 748 C CA . VAL A 1 96 ? 15.277 9.161 -16.677 1.00 88.19 96 VAL A CA 1
ATOM 749 C C . VAL A 1 96 ? 16.713 8.660 -16.694 1.00 88.19 96 VAL A C 1
ATOM 751 O O . VAL A 1 96 ? 17.577 9.220 -16.024 1.00 88.19 96 VAL A O 1
ATOM 754 N N . TYR A 1 97 ? 16.963 7.649 -17.520 1.00 82.75 97 TYR A N 1
ATOM 755 C CA . TYR A 1 97 ? 18.255 6.974 -17.639 1.00 82.75 97 TYR A CA 1
ATOM 756 C C . TYR A 1 97 ? 18.672 6.226 -16.367 1.00 82.75 97 TYR A C 1
ATOM 758 O O . TYR A 1 97 ? 18.382 6.604 -15.230 1.00 82.75 97 TYR A O 1
ATOM 766 N N . PHE A 1 98 ? 19.350 5.105 -16.580 1.00 79.81 98 PHE A N 1
ATOM 767 C CA . PHE A 1 98 ? 19.882 4.298 -15.495 1.00 79.81 98 PHE A CA 1
ATOM 768 C C . PHE A 1 98 ? 21.222 4.880 -15.037 1.00 79.81 98 PHE A C 1
ATOM 770 O O . PHE A 1 98 ? 22.086 5.141 -15.874 1.00 79.81 98 PHE A O 1
ATOM 777 N N . GLN A 1 99 ? 21.397 5.074 -13.731 1.00 83.00 99 GLN A N 1
ATOM 778 C CA . GLN A 1 99 ? 22.649 5.565 -13.152 1.00 83.00 99 GLN A CA 1
ATOM 779 C C . GLN A 1 99 ? 23.439 4.430 -12.487 1.00 83.00 99 GLN A C 1
ATOM 781 O O . GLN A 1 99 ? 22.855 3.439 -12.038 1.00 83.00 99 GLN A O 1
ATOM 786 N N . PRO A 1 100 ? 24.772 4.554 -12.358 1.00 76.38 100 PRO A N 1
ATOM 787 C CA . PRO A 1 100 ? 25.533 3.682 -11.473 1.00 76.38 100 PRO A CA 1
ATOM 788 C C . PRO A 1 100 ? 24.930 3.721 -10.061 1.00 76.38 100 PRO A C 1
ATOM 790 O O . PRO A 1 100 ? 24.653 4.798 -9.538 1.00 76.38 100 PRO A O 1
ATOM 793 N N . ARG A 1 101 ? 24.745 2.552 -9.438 1.00 86.31 101 ARG A N 1
ATOM 794 C CA . ARG A 1 101 ? 24.101 2.380 -8.118 1.00 86.31 101 ARG A CA 1
ATOM 795 C C . ARG A 1 101 ? 22.588 2.653 -8.064 1.00 86.31 101 ARG A C 1
ATOM 797 O O . ARG A 1 101 ? 22.030 2.918 -6.996 1.00 86.31 101 ARG A O 1
ATOM 804 N N . GLN A 1 102 ? 21.904 2.599 -9.210 1.00 88.50 102 GLN A N 1
ATOM 805 C CA . GLN A 1 102 ? 20.447 2.749 -9.260 1.00 88.50 102 GLN A CA 1
ATOM 806 C C . GLN A 1 102 ? 19.708 1.808 -8.289 1.00 88.50 102 GLN A C 1
ATOM 808 O O . GLN A 1 102 ? 18.795 2.290 -7.619 1.00 88.50 102 GLN A O 1
ATOM 813 N N . PRO A 1 103 ? 20.055 0.508 -8.163 1.00 91.69 103 PRO A N 1
ATOM 814 C CA . PRO A 1 103 ? 19.294 -0.392 -7.301 1.00 91.69 103 PRO A CA 1
ATOM 815 C C . PRO A 1 103 ? 19.354 0.006 -5.827 1.00 91.69 103 PRO A C 1
ATOM 817 O O . PRO A 1 103 ? 18.349 -0.071 -5.127 1.00 91.69 103 PRO A O 1
ATOM 820 N N . GLU A 1 104 ? 20.505 0.480 -5.346 1.00 94.88 104 GLU A N 1
ATOM 821 C CA . GLU A 1 104 ? 20.656 0.963 -3.975 1.00 94.88 104 GLU A CA 1
ATOM 822 C C . GLU A 1 104 ? 19.785 2.191 -3.713 1.00 94.88 104 GLU A C 1
ATOM 824 O O . GLU A 1 104 ? 19.137 2.260 -2.672 1.00 94.88 104 GLU A O 1
ATOM 829 N N . VAL A 1 105 ? 19.736 3.132 -4.661 1.00 94.81 105 VAL A N 1
ATOM 830 C CA . VAL A 1 105 ? 18.896 4.335 -4.552 1.00 94.81 105 VAL A CA 1
ATOM 831 C C . VAL A 1 105 ? 17.414 3.966 -4.554 1.00 94.81 105 VAL A C 1
ATOM 833 O O . VAL A 1 105 ? 16.664 4.442 -3.705 1.00 94.81 105 VAL A O 1
ATOM 836 N N . LEU A 1 106 ? 16.992 3.087 -5.468 1.00 95.25 106 LEU A N 1
ATOM 837 C CA . LEU A 1 106 ? 15.600 2.642 -5.547 1.00 95.25 106 LEU A CA 1
ATOM 838 C C . LEU A 1 106 ? 15.167 1.933 -4.258 1.00 95.25 106 LEU A C 1
ATOM 840 O O . LEU A 1 106 ? 14.089 2.227 -3.744 1.00 95.25 106 LEU A O 1
ATOM 844 N N . ARG A 1 107 ? 16.010 1.057 -3.695 1.00 97.00 107 ARG A N 1
ATOM 845 C CA . ARG A 1 107 ? 15.730 0.405 -2.405 1.00 97.00 107 ARG A CA 1
ATOM 846 C C . ARG A 1 107 ? 15.663 1.409 -1.259 1.00 97.00 107 ARG A C 1
ATOM 848 O O . ARG A 1 107 ? 14.692 1.409 -0.510 1.00 97.00 107 ARG A O 1
ATOM 855 N N . ALA A 1 108 ? 16.642 2.309 -1.168 1.00 97.62 108 ALA A N 1
ATOM 856 C CA . ALA A 1 108 ? 16.690 3.314 -0.110 1.00 97.62 108 ALA A CA 1
ATOM 857 C C . ALA A 1 108 ? 15.428 4.189 -0.085 1.00 97.62 108 ALA A C 1
ATOM 859 O O . ALA A 1 108 ? 14.888 4.437 0.988 1.00 97.62 108 ALA A O 1
ATOM 860 N N . ILE A 1 109 ? 14.933 4.609 -1.254 1.00 98.00 109 ILE A N 1
ATOM 861 C CA . ILE A 1 109 ? 13.691 5.387 -1.363 1.00 98.00 109 ILE A CA 1
ATOM 862 C C . ILE A 1 109 ? 12.462 4.514 -1.089 1.00 98.00 109 ILE A C 1
ATOM 864 O O . ILE A 1 109 ? 11.559 4.938 -0.383 1.00 98.00 109 ILE A O 1
ATOM 868 N N . THR A 1 110 ? 12.417 3.277 -1.588 1.00 97.94 110 THR A N 1
ATOM 869 C CA . THR A 1 110 ? 11.297 2.358 -1.307 1.00 97.94 110 THR A CA 1
ATOM 870 C C . THR A 1 110 ? 11.125 2.125 0.203 1.00 97.94 110 THR A C 1
ATOM 872 O O . THR A 1 110 ? 10.007 2.042 0.708 1.00 97.94 110 THR A O 1
ATOM 875 N N . GLU A 1 111 ? 12.225 2.083 0.956 1.00 97.81 111 GLU A N 1
ATOM 876 C CA . GLU A 1 111 ? 12.237 1.825 2.402 1.00 97.81 111 GLU A CA 1
ATOM 877 C C . GLU A 1 111 ? 11.882 3.043 3.280 1.00 97.81 111 GLU A C 1
ATOM 879 O O . GLU A 1 111 ? 11.689 2.893 4.500 1.00 97.81 111 GLU A O 1
ATOM 884 N N . THR A 1 112 ? 11.726 4.239 2.692 1.00 98.06 112 THR A N 1
ATOM 885 C CA . THR A 1 112 ? 11.179 5.409 3.406 1.00 98.06 112 THR A CA 1
ATOM 886 C C . THR A 1 112 ? 9.673 5.278 3.640 1.00 98.06 112 THR A C 1
ATOM 888 O O . THR A 1 112 ? 9.147 5.857 4.595 1.00 98.06 112 THR A O 1
ATOM 891 N N . VAL A 1 113 ? 8.973 4.469 2.836 1.00 97.88 113 VAL A N 1
ATOM 892 C CA . VAL A 1 113 ? 7.544 4.188 3.015 1.00 97.88 113 VAL A CA 1
ATOM 893 C C . VAL A 1 113 ? 7.326 3.362 4.277 1.00 97.88 113 VAL A C 1
ATOM 895 O O . VAL A 1 113 ? 7.893 2.280 4.451 1.00 97.88 113 VAL A O 1
ATOM 898 N N . LYS A 1 114 ? 6.491 3.884 5.177 1.00 95.50 114 LYS A N 1
ATOM 899 C CA . LYS A 1 114 ? 6.060 3.203 6.398 1.00 95.50 114 LYS A CA 1
ATOM 900 C C . LYS A 1 114 ? 4.598 2.798 6.256 1.00 95.50 114 LYS A C 1
ATOM 902 O O . LYS A 1 114 ? 3.816 3.592 5.727 1.00 95.50 114 LYS A O 1
ATOM 907 N N . PRO A 1 115 ? 4.212 1.590 6.698 1.00 93.31 115 PRO A N 1
ATOM 908 C CA . PRO A 1 115 ? 2.810 1.221 6.692 1.00 93.31 115 PRO A CA 1
ATOM 909 C C . PRO A 1 115 ? 2.029 2.125 7.649 1.00 93.31 115 PRO A C 1
ATOM 911 O O . PRO A 1 115 ? 2.628 2.705 8.565 1.00 93.31 115 PRO A O 1
ATOM 914 N N . PRO A 1 116 ? 0.704 2.231 7.471 1.00 88.81 116 PRO A N 1
ATOM 915 C CA . PRO A 1 116 ? -0.159 2.770 8.506 1.00 88.81 116 PRO A CA 1
ATOM 916 C C . PRO A 1 116 ? 0.181 2.114 9.835 1.00 88.81 116 PRO A C 1
ATOM 918 O O . PRO A 1 116 ? 0.317 0.889 9.922 1.00 88.81 116 PRO A O 1
ATOM 921 N N . VAL A 1 117 ? 0.335 2.931 10.872 1.00 80.00 117 VAL A N 1
ATOM 922 C CA . VAL A 1 117 ? 0.373 2.392 12.226 1.00 80.00 117 VAL A CA 1
ATOM 923 C C . VAL A 1 117 ? -0.990 1.750 12.433 1.00 80.00 117 VAL A C 1
ATOM 925 O O . VAL A 1 117 ? -2.008 2.430 12.297 1.00 80.00 117 VAL A O 1
ATOM 928 N N . ALA A 1 118 ? -1.018 0.438 12.688 1.00 68.62 118 ALA A N 1
ATOM 929 C CA . ALA A 1 118 ? -2.258 -0.235 13.040 1.00 68.62 118 ALA A CA 1
ATOM 930 C C . ALA A 1 118 ? -2.917 0.581 14.156 1.00 68.62 118 ALA A C 1
ATOM 932 O O . ALA A 1 118 ? -2.264 0.860 15.166 1.00 68.62 118 ALA A O 1
ATOM 933 N N . ALA A 1 119 ? -4.162 1.020 13.944 1.00 64.25 119 ALA A N 1
ATOM 934 C CA . ALA A 1 119 ? -4.900 1.727 14.979 1.00 64.25 119 ALA A CA 1
ATOM 935 C C . ALA A 1 119 ? -4.821 0.890 16.259 1.00 64.25 119 ALA A C 1
ATOM 937 O O . ALA A 1 119 ? -4.991 -0.333 16.199 1.00 64.25 119 ALA A O 1
ATOM 938 N N . GLU A 1 120 ? -4.498 1.520 17.394 1.00 64.50 120 GLU A N 1
ATOM 939 C CA . GLU A 1 120 ? -4.444 0.768 18.643 1.00 64.50 120 GLU A CA 1
ATOM 940 C C . GLU A 1 120 ? -5.776 0.032 18.834 1.00 64.50 120 GLU A C 1
ATOM 942 O O . GLU A 1 120 ? -6.838 0.622 18.597 1.00 64.50 120 GLU A O 1
ATOM 947 N N . PRO A 1 121 ? -5.748 -1.252 19.238 1.00 67.62 121 PRO A N 1
ATOM 948 C CA . PRO A 1 121 ? -6.976 -1.986 19.474 1.00 67.62 121 PRO A CA 1
ATOM 949 C C . PRO A 1 121 ? -7.812 -1.214 20.493 1.00 67.62 121 PRO A C 1
ATOM 951 O O . PRO A 1 121 ? -7.340 -0.915 21.595 1.00 67.62 121 PRO A O 1
ATOM 954 N N . VAL A 1 122 ? -9.055 -0.889 20.125 1.00 81.25 122 VAL A N 1
ATOM 955 C CA . VAL A 1 122 ? -9.985 -0.207 21.026 1.00 81.25 122 VAL A CA 1
ATOM 956 C C . VAL A 1 122 ? -10.171 -1.100 22.248 1.00 81.25 122 VAL A C 1
ATOM 958 O O . VAL A 1 122 ? -10.757 -2.186 22.168 1.00 81.25 122 VAL A O 1
ATOM 961 N N . ARG A 1 123 ? -9.617 -0.667 23.385 1.00 87.19 123 ARG A N 1
ATOM 962 C CA . ARG A 1 123 ? -9.718 -1.415 24.638 1.00 87.19 123 ARG A CA 1
ATOM 963 C C . ARG A 1 123 ? -11.194 -1.506 25.021 1.00 87.19 123 ARG A C 1
ATOM 965 O O . ARG A 1 123 ? -11.856 -0.467 25.051 1.00 87.19 123 ARG A O 1
ATOM 972 N N . PRO A 1 124 ? -11.720 -2.707 25.320 1.00 92.31 124 PRO A N 1
ATOM 973 C CA . PRO A 1 124 ? -13.080 -2.806 25.804 1.00 92.31 124 PRO A CA 1
ATOM 974 C C . PRO A 1 124 ? -13.200 -2.087 27.141 1.00 92.31 124 PRO A C 1
ATOM 976 O O . PRO A 1 124 ? -12.355 -2.261 28.023 1.00 92.31 124 PRO A O 1
ATOM 979 N N . ALA A 1 125 ? -14.257 -1.304 27.295 1.00 93.00 125 ALA A N 1
ATOM 980 C CA . ALA A 1 125 ? -14.556 -0.634 28.545 1.00 93.00 125 ALA A CA 1
ATOM 981 C C . ALA A 1 125 ? -16.042 -0.747 28.863 1.00 93.00 125 ALA A C 1
ATOM 983 O O . ALA A 1 125 ? -16.905 -0.702 27.984 1.00 93.00 125 ALA A O 1
ATOM 984 N N . LEU A 1 126 ? -16.329 -0.873 30.155 1.00 92.19 126 LEU A N 1
ATOM 985 C CA . LEU A 1 126 ? -17.670 -0.663 30.664 1.00 92.19 126 LEU A CA 1
ATOM 986 C C . LEU A 1 126 ? -17.839 0.833 30.925 1.00 92.19 126 LEU A C 1
ATOM 988 O O . LEU A 1 126 ? -17.052 1.447 31.644 1.00 92.19 126 LEU A O 1
ATOM 992 N N . GLY A 1 127 ? -18.869 1.415 30.322 1.00 89.88 127 GLY A N 1
ATOM 993 C CA . GLY A 1 127 ? -19.367 2.732 30.677 1.00 89.88 127 GLY A CA 1
ATOM 994 C C . GLY A 1 127 ? -19.991 2.729 32.072 1.00 89.88 127 GLY A C 1
ATOM 995 O O . GLY A 1 127 ? -19.852 1.787 32.853 1.00 89.88 127 GLY A O 1
ATOM 996 N N . ARG A 1 128 ? -20.721 3.799 32.397 1.00 87.62 128 ARG A N 1
ATOM 997 C CA . ARG A 1 128 ? -21.349 3.941 33.715 1.00 87.62 128 ARG A CA 1
ATOM 998 C C . ARG A 1 128 ? -22.263 2.747 34.016 1.00 87.62 128 ARG A C 1
ATOM 1000 O O . ARG A 1 128 ? -23.288 2.571 33.361 1.00 87.62 128 ARG A O 1
ATOM 1007 N N . VAL A 1 129 ? -21.904 1.984 35.045 1.00 90.31 129 VAL A N 1
ATOM 1008 C CA . VAL A 1 129 ? -22.746 0.931 35.617 1.00 90.31 129 VAL A CA 1
ATOM 1009 C C . VAL A 1 129 ? -23.769 1.585 36.545 1.00 90.31 129 VAL A C 1
ATOM 1011 O O . VAL A 1 129 ? -23.409 2.408 37.390 1.00 90.31 129 VAL A O 1
ATOM 1014 N N . ARG A 1 130 ? -25.052 1.255 36.387 1.00 92.12 130 ARG A N 1
ATOM 1015 C CA . ARG A 1 130 ? -26.138 1.755 37.241 1.00 92.12 130 ARG A CA 1
ATOM 1016 C C . ARG A 1 130 ? -27.091 0.638 37.632 1.00 92.12 130 ARG A C 1
ATOM 1018 O O . ARG A 1 130 ? -27.336 -0.272 36.850 1.00 92.12 130 ARG A O 1
ATOM 1025 N N . ARG A 1 131 ? -27.653 0.737 38.835 1.00 89.88 131 ARG A N 1
ATOM 1026 C CA . ARG A 1 131 ? -28.731 -0.144 39.288 1.00 89.88 131 ARG A CA 1
ATOM 1027 C C . ARG A 1 131 ? -30.075 0.519 38.989 1.00 89.88 131 ARG A C 1
ATOM 1029 O O . ARG A 1 131 ? -30.262 1.687 39.322 1.00 89.88 131 ARG A O 1
ATOM 1036 N N . ALA A 1 132 ? -30.975 -0.197 38.328 1.00 86.62 132 ALA A N 1
ATOM 1037 C CA . ALA A 1 132 ? -32.346 0.237 38.095 1.00 86.62 132 ALA A CA 1
ATOM 1038 C C . ALA A 1 132 ? -33.193 0.070 39.368 1.00 86.62 132 ALA A C 1
ATOM 1040 O O . ALA A 1 132 ? -32.855 -0.735 40.234 1.00 86.62 132 ALA A O 1
ATOM 1041 N N . GLU A 1 133 ? -34.327 0.773 39.456 1.00 85.25 133 GLU A N 1
ATOM 1042 C CA . GLU A 1 133 ? -35.274 0.652 40.582 1.00 85.25 133 GLU A CA 1
ATOM 1043 C C . GLU A 1 133 ? -35.776 -0.782 40.784 1.00 85.25 133 GLU A C 1
ATOM 1045 O O . GLU A 1 133 ? -36.007 -1.214 41.907 1.00 85.25 133 GLU A O 1
ATOM 1050 N N . SER A 1 134 ? -35.862 -1.559 39.702 1.00 84.62 134 SER A N 1
ATOM 1051 C CA . SER A 1 134 ? -36.225 -2.975 39.760 1.00 84.62 134 SER A CA 1
ATOM 1052 C C . SER A 1 134 ? -35.135 -3.875 40.358 1.00 84.62 134 SER A C 1
ATOM 1054 O O . SER A 1 134 ? -35.356 -5.072 40.457 1.00 84.62 134 SER A O 1
ATOM 1056 N N . GLY A 1 135 ? -33.942 -3.350 40.659 1.00 84.88 135 GLY A N 1
ATOM 1057 C CA . GLY A 1 135 ? -32.775 -4.101 41.133 1.00 84.88 135 GLY A CA 1
ATOM 1058 C C . GLY A 1 135 ? -31.803 -4.564 40.040 1.00 84.88 135 GLY A C 1
ATOM 1059 O O . GLY A 1 135 ? -30.693 -4.981 40.372 1.00 84.88 135 GLY A O 1
ATOM 1060 N N . ALA A 1 136 ? -32.180 -4.452 38.761 1.00 87.62 136 ALA A N 1
ATOM 1061 C CA . ALA A 1 136 ? -31.357 -4.875 37.625 1.00 87.62 136 ALA A CA 1
ATOM 1062 C C . ALA A 1 136 ? -30.115 -3.990 37.461 1.00 87.62 136 ALA A C 1
ATOM 1064 O O . ALA A 1 136 ? -30.139 -2.811 37.823 1.00 87.62 136 ALA A O 1
ATOM 1065 N N . VAL A 1 137 ? -29.047 -4.531 36.878 1.00 90.19 137 VAL A N 1
ATOM 1066 C CA . VAL A 1 137 ? -27.813 -3.780 36.602 1.00 90.19 137 VAL A CA 1
ATOM 1067 C C . VAL A 1 137 ? -27.732 -3.443 35.119 1.00 90.19 137 VAL A C 1
ATOM 1069 O O . VAL A 1 137 ? -27.881 -4.313 34.270 1.00 90.19 137 VAL A O 1
ATOM 1072 N N . GLU A 1 138 ? -27.469 -2.180 34.802 1.00 93.06 138 GLU A N 1
ATOM 1073 C CA . GLU A 1 138 ? -27.348 -1.675 33.436 1.00 93.06 138 GLU A CA 1
ATOM 1074 C C . GLU A 1 138 ? -25.985 -1.035 33.206 1.00 93.06 138 GLU A C 1
ATOM 1076 O O . GLU A 1 138 ? -25.487 -0.284 34.047 1.00 93.06 138 GLU A O 1
ATOM 1081 N N . PHE A 1 139 ? -25.397 -1.299 32.043 1.00 93.00 139 PHE A N 1
ATOM 1082 C CA . PHE A 1 139 ? -24.130 -0.712 31.617 1.00 93.00 139 PHE A CA 1
ATOM 1083 C C . PHE A 1 139 ? -24.053 -0.615 30.092 1.00 93.00 139 PHE A C 1
ATOM 1085 O O . PHE A 1 139 ? -24.768 -1.310 29.372 1.00 93.00 139 PHE A O 1
ATOM 1092 N N . ALA A 1 140 ? -23.155 0.236 29.602 1.00 93.81 140 ALA A N 1
ATOM 1093 C CA . ALA A 1 140 ? -22.779 0.279 28.192 1.00 93.81 140 ALA A CA 1
ATOM 1094 C C . ALA A 1 140 ? -21.412 -0.386 28.003 1.00 93.81 140 ALA A C 1
ATOM 1096 O O . ALA A 1 140 ? -20.522 -0.193 28.824 1.00 93.81 140 ALA A O 1
ATOM 1097 N N . LEU A 1 141 ? -21.238 -1.152 26.933 1.00 94.19 141 LEU A N 1
ATOM 1098 C CA . LEU A 1 141 ? -19.959 -1.697 26.493 1.00 94.19 141 LEU A CA 1
ATOM 1099 C C . LEU A 1 141 ? -19.459 -0.883 25.299 1.00 94.19 141 LEU A C 1
ATOM 1101 O O . LEU A 1 141 ? -20.149 -0.811 24.282 1.00 94.19 141 LEU A O 1
ATOM 1105 N N . SER A 1 142 ? -18.250 -0.339 25.393 1.00 93.75 142 SER A N 1
ATOM 1106 C CA . SER A 1 142 ? -17.482 0.121 24.233 1.00 93.75 142 SER A CA 1
ATOM 1107 C C . SER A 1 142 ? -16.370 -0.876 23.909 1.00 93.75 142 SER A C 1
ATOM 1109 O O . SER A 1 142 ? -15.909 -1.617 24.778 1.00 93.75 142 SER A O 1
ATOM 1111 N N . GLY A 1 143 ? -15.960 -0.928 22.644 1.00 91.31 143 GLY A N 1
ATOM 1112 C CA . GLY A 1 143 ? -14.943 -1.847 22.140 1.00 91.31 143 GLY A CA 1
ATOM 1113 C C . GLY A 1 143 ? -14.812 -1.738 20.624 1.00 91.31 143 GLY A C 1
ATOM 1114 O O . GLY A 1 143 ? -15.442 -0.889 19.999 1.00 91.31 143 GLY A O 1
ATOM 1115 N N . GLU A 1 144 ? -14.002 -2.607 20.031 1.00 90.75 144 GLU A N 1
ATOM 1116 C CA . GLU A 1 144 ? -13.860 -2.711 18.581 1.00 90.75 144 GLU A CA 1
ATOM 1117 C C . GLU A 1 144 ? -15.199 -3.158 17.957 1.00 90.75 144 GLU A C 1
ATOM 1119 O O . GLU A 1 144 ? -15.712 -4.223 18.323 1.00 90.75 144 GLU A O 1
ATOM 1124 N N . PRO A 1 145 ? -15.800 -2.377 17.040 1.00 90.44 145 PRO A N 1
ATOM 1125 C CA . PRO A 1 145 ? -17.080 -2.733 16.437 1.00 90.44 145 PRO A CA 1
ATOM 1126 C C . PRO A 1 145 ? -17.042 -4.114 15.773 1.00 90.44 145 PRO A C 1
ATOM 1128 O O . PRO A 1 145 ? -16.103 -4.458 15.062 1.00 90.44 145 PRO A O 1
ATOM 1131 N N . GLY A 1 146 ? -18.068 -4.930 16.013 1.00 90.62 146 GLY A N 1
ATOM 1132 C CA . GLY A 1 146 ? -18.152 -6.302 15.508 1.00 90.62 146 GLY A CA 1
ATOM 1133 C C . GLY A 1 146 ? -17.387 -7.339 16.338 1.00 90.62 146 GLY A C 1
ATOM 1134 O O . GLY A 1 146 ? -17.629 -8.538 16.169 1.00 90.62 146 GLY A O 1
ATOM 1135 N N . ARG A 1 147 ? -16.526 -6.935 17.288 1.00 92.56 147 ARG A N 1
ATOM 1136 C CA . ARG A 1 147 ? -15.925 -7.888 18.231 1.00 92.56 147 ARG A CA 1
ATOM 1137 C C . ARG A 1 147 ? -16.911 -8.332 19.297 1.00 92.56 147 ARG A C 1
ATOM 1139 O O . ARG A 1 147 ? -17.703 -7.549 19.820 1.00 92.56 147 ARG A O 1
ATOM 1146 N N . ARG A 1 148 ? -16.783 -9.608 19.667 1.00 95.06 148 ARG A N 1
ATOM 1147 C CA . ARG A 1 148 ? -17.484 -10.218 20.797 1.00 95.06 148 ARG A CA 1
ATOM 1148 C C . ARG A 1 148 ? -16.637 -10.147 22.060 1.00 95.06 148 ARG A C 1
ATOM 1150 O O . ARG A 1 148 ? -15.468 -10.525 22.045 1.00 95.06 148 ARG A O 1
ATOM 1157 N N . TYR A 1 149 ? -17.269 -9.736 23.150 1.00 94.62 149 TYR A N 1
ATOM 1158 C CA . TYR A 1 149 ? -16.678 -9.623 24.476 1.00 94.62 149 TYR A CA 1
ATOM 1159 C C . TYR A 1 149 ? -17.481 -10.445 25.479 1.00 94.62 149 TYR A C 1
ATOM 1161 O O . TYR A 1 149 ? -18.714 -10.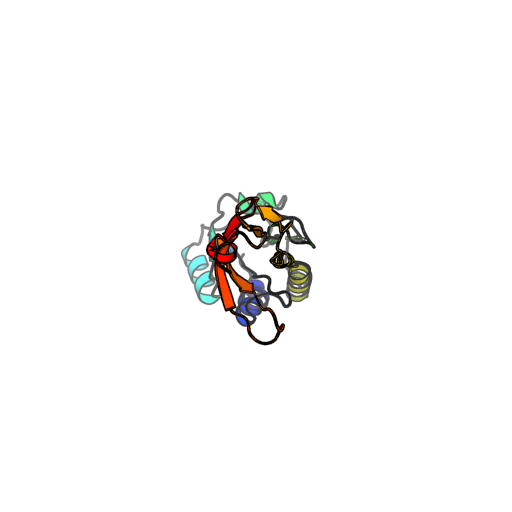452 25.447 1.00 94.62 149 TYR A O 1
ATOM 1169 N N . HIS A 1 150 ? -16.780 -11.129 26.380 1.00 95.19 150 HIS A N 1
ATOM 1170 C CA . HIS A 1 150 ? -17.394 -11.764 27.539 1.00 95.19 150 HIS A CA 1
ATOM 1171 C C . HIS A 1 150 ? -17.429 -10.761 28.686 1.00 95.19 150 HIS A C 1
ATOM 1173 O O . HIS A 1 150 ? -16.399 -10.209 29.060 1.00 95.19 150 HIS A O 1
ATOM 1179 N N . VAL A 1 151 ? -18.623 -10.525 29.221 1.00 93.38 151 VAL A N 1
ATOM 1180 C CA . VAL A 1 151 ? -18.790 -9.784 30.469 1.00 93.38 151 VAL A CA 1
ATOM 1181 C C . VAL A 1 151 ? -18.858 -10.806 31.585 1.00 93.38 151 VAL A C 1
ATOM 1183 O O . VAL A 1 151 ? -19.666 -11.736 31.524 1.00 93.38 151 VAL A O 1
ATOM 1186 N N . GLU A 1 152 ? -18.005 -10.645 32.584 1.00 93.81 152 GLU A N 1
ATOM 1187 C CA . GLU A 1 152 ? -17.878 -11.561 33.711 1.00 93.81 152 GLU A CA 1
ATOM 1188 C C . GLU A 1 152 ? -17.968 -10.776 35.017 1.00 93.81 152 GLU A C 1
ATOM 1190 O O . GLU A 1 152 ? -17.624 -9.596 35.080 1.00 93.81 152 GLU A O 1
ATOM 1195 N N . PHE A 1 153 ? -18.467 -11.436 36.054 1.00 89.75 153 PHE A N 1
ATOM 1196 C CA . PHE A 1 153 ? -18.619 -10.879 37.391 1.00 89.75 153 PHE A CA 1
ATOM 1197 C C . PHE A 1 153 ? -17.968 -11.814 38.407 1.00 89.75 153 PHE A C 1
ATOM 1199 O O . PHE A 1 153 ? -17.928 -13.031 38.214 1.00 89.75 153 PHE A O 1
ATOM 1206 N N . SER A 1 154 ? -17.469 -11.234 39.493 1.00 91.62 154 SER A N 1
ATOM 1207 C CA . SER A 1 154 ? -16.888 -11.957 40.615 1.00 91.62 154 SER A CA 1
ATOM 1208 C C . SER A 1 154 ? -17.174 -11.216 41.920 1.00 91.62 154 SER A C 1
ATOM 1210 O O . SER A 1 154 ? -17.194 -9.984 41.943 1.00 91.62 154 SER A O 1
ATOM 1212 N N . THR A 1 155 ? -17.372 -11.963 43.004 1.00 93.38 155 THR A N 1
ATOM 1213 C CA . THR A 1 155 ? -17.497 -11.436 44.375 1.00 93.38 155 THR A CA 1
ATOM 1214 C C . THR A 1 155 ? -16.208 -11.569 45.184 1.00 93.38 155 THR A C 1
ATOM 1216 O O . THR A 1 155 ? -16.042 -10.875 46.183 1.00 93.38 155 THR A O 1
ATOM 1219 N N . ASP A 1 156 ? -15.291 -12.440 44.760 1.00 94.19 156 ASP A N 1
ATOM 1220 C CA . ASP A 1 156 ? -14.040 -12.767 45.455 1.00 94.19 156 ASP A CA 1
ATOM 1221 C C . ASP A 1 156 ? -12.784 -12.384 44.647 1.00 94.19 156 ASP A C 1
ATOM 1223 O O . ASP A 1 156 ? -11.661 -12.564 45.122 1.00 94.19 156 ASP A O 1
ATOM 1227 N N . LEU A 1 157 ? -12.972 -11.865 43.426 1.00 92.56 157 LEU A N 1
ATOM 1228 C CA . LEU A 1 157 ? -11.949 -11.560 42.417 1.00 92.56 157 LEU A CA 1
ATOM 1229 C C . LEU A 1 157 ? -11.108 -12.769 41.973 1.00 92.56 157 LEU A C 1
ATOM 1231 O O . LEU A 1 157 ? -10.100 -12.607 41.283 1.00 92.56 157 LEU A O 1
ATOM 1235 N N . ARG A 1 158 ? -11.517 -13.985 42.342 1.00 93.44 158 ARG A N 1
ATOM 1236 C CA . ARG A 1 158 ? -10.824 -15.247 42.036 1.00 93.44 158 ARG A CA 1
ATOM 1237 C C . ARG A 1 158 ? -11.674 -16.133 41.13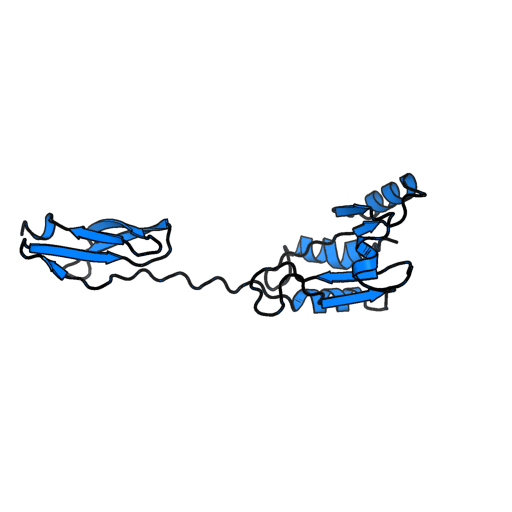6 1.00 93.44 158 ARG A C 1
ATOM 1239 O O . ARG A 1 158 ? -11.163 -16.709 40.180 1.00 93.44 158 ARG A O 1
ATOM 1246 N N . SER A 1 159 ? -12.964 -16.200 41.426 1.00 93.44 159 SER A N 1
ATOM 1247 C CA . SER A 1 159 ? -13.965 -16.996 40.736 1.00 93.44 159 SER A CA 1
ATOM 1248 C C . SER A 1 159 ? -14.820 -16.070 39.880 1.00 93.44 159 SER A C 1
ATOM 1250 O O . SER A 1 159 ? -15.532 -15.211 40.401 1.00 93.44 159 SER A O 1
ATOM 1252 N N . TRP A 1 160 ? -14.743 -16.231 38.562 1.00 94.69 160 TRP A N 1
ATOM 1253 C CA . TRP A 1 160 ? -15.438 -15.376 37.602 1.00 94.69 160 TRP A CA 1
ATOM 1254 C C . TRP A 1 160 ? -16.578 -16.141 36.938 1.00 94.69 160 TRP A C 1
ATOM 1256 O O . TRP A 1 160 ? -16.390 -17.241 36.421 1.00 94.69 160 TRP A O 1
ATOM 1266 N N . THR A 1 161 ? -17.772 -15.552 36.958 1.00 93.38 161 THR A N 1
ATOM 1267 C CA . THR A 1 161 ? -18.970 -16.103 36.322 1.00 93.38 161 THR A CA 1
ATOM 1268 C C . THR A 1 161 ? -19.355 -15.245 35.133 1.00 93.38 161 THR A C 1
ATOM 1270 O O . THR A 1 161 ? -19.458 -14.021 35.233 1.00 93.38 161 THR A O 1
ATOM 1273 N N . ARG A 1 162 ? -19.610 -15.887 33.993 1.00 93.25 162 ARG A N 1
ATOM 1274 C CA . ARG A 1 162 ? -20.029 -15.183 32.784 1.00 93.25 162 ARG A CA 1
ATOM 1275 C C . ARG A 1 162 ? -21.448 -14.642 32.919 1.00 93.25 162 ARG A C 1
ATOM 1277 O O . ARG A 1 162 ? -22.407 -15.391 33.098 1.00 93.25 162 ARG A O 1
ATOM 1284 N N . VAL A 1 163 ? -21.567 -13.332 32.742 1.00 90.69 163 VAL A N 1
ATOM 1285 C CA . VAL A 1 163 ? -22.826 -12.590 32.733 1.00 90.69 163 VAL A CA 1
ATOM 1286 C C . VAL A 1 163 ? -23.444 -12.646 31.342 1.00 90.69 163 VAL A C 1
ATOM 1288 O O . VAL A 1 163 ? -24.572 -13.106 31.187 1.00 90.69 163 VAL A O 1
ATOM 1291 N N . ALA A 1 164 ? -22.700 -12.216 30.325 1.00 91.62 164 ALA A N 1
ATOM 1292 C CA . ALA A 1 164 ? -23.195 -12.105 28.960 1.00 91.62 164 ALA A CA 1
ATOM 1293 C C . ALA A 1 164 ? -22.057 -12.227 27.941 1.00 91.62 164 ALA A C 1
ATOM 1295 O O . ALA A 1 164 ? -20.876 -12.110 28.272 1.00 91.62 164 ALA A O 1
ATOM 1296 N N . THR A 1 165 ? -22.424 -12.443 26.679 1.00 94.69 165 THR A N 1
ATOM 1297 C CA . THR A 1 165 ? -21.531 -12.215 25.538 1.00 94.69 165 THR A CA 1
ATOM 1298 C C . THR A 1 165 ? -22.147 -11.127 24.680 1.00 94.69 165 THR A C 1
ATOM 1300 O O . THR A 1 165 ? -23.260 -11.296 24.189 1.00 94.69 165 THR A O 1
ATOM 1303 N N . LEU A 1 166 ? -21.440 -10.013 24.531 1.00 94.62 166 LEU A N 1
ATOM 1304 C CA . LEU A 1 166 ? -21.926 -8.827 23.836 1.00 94.62 166 LEU A CA 1
ATOM 1305 C C . LEU A 1 166 ? -21.058 -8.562 22.612 1.00 94.62 166 LEU A C 1
ATOM 1307 O O . LEU A 1 166 ? -19.840 -8.714 22.672 1.00 94.62 166 LEU A O 1
ATOM 1311 N N . THR A 1 167 ? -21.680 -8.147 21.515 1.00 94.81 167 THR A N 1
ATOM 1312 C CA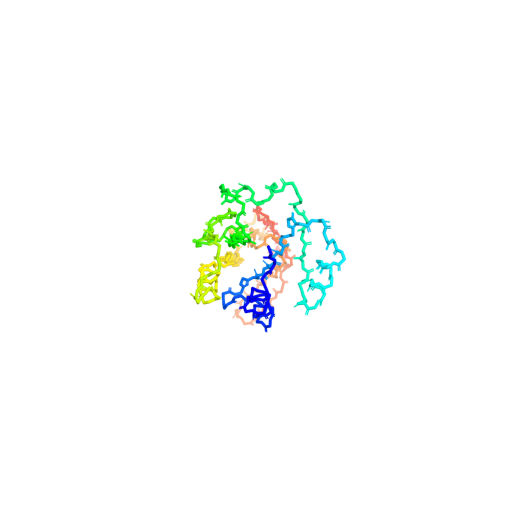 . THR A 1 167 ? -20.959 -7.635 20.346 1.00 94.81 167 THR A CA 1
ATOM 1313 C C . THR A 1 167 ? -20.926 -6.120 20.451 1.00 94.81 167 THR A C 1
ATOM 1315 O O . THR A 1 167 ? -21.988 -5.518 20.614 1.00 94.81 167 THR A O 1
ATOM 1318 N N . ALA A 1 168 ? -19.744 -5.508 20.406 1.00 92.38 168 ALA A N 1
ATOM 1319 C CA . ALA A 1 168 ? -19.636 -4.052 20.417 1.00 92.38 168 ALA A CA 1
ATOM 1320 C C . ALA A 1 168 ? -20.116 -3.472 19.078 1.00 92.38 168 ALA A C 1
ATOM 1322 O O . ALA A 1 168 ? -19.859 -4.039 18.014 1.00 92.38 168 ALA A O 1
ATOM 1323 N N . THR A 1 169 ? -20.810 -2.340 19.127 1.00 91.00 169 THR A N 1
ATOM 1324 C CA . THR A 1 169 ? -21.181 -1.542 17.950 1.00 91.00 169 THR A CA 1
ATOM 1325 C C . THR A 1 169 ? -20.350 -0.255 17.914 1.00 91.00 169 THR A C 1
ATOM 1327 O O . THR A 1 169 ? -19.660 0.066 18.882 1.00 91.00 169 THR A O 1
ATOM 1330 N N . ALA A 1 170 ? -20.434 0.506 16.819 1.00 85.56 170 ALA A N 1
ATOM 1331 C CA . ALA A 1 170 ? -19.779 1.813 16.712 1.00 85.56 170 ALA A CA 1
ATOM 1332 C C . ALA A 1 170 ? -20.270 2.832 17.763 1.00 85.56 170 ALA A C 1
ATOM 1334 O O . ALA A 1 170 ? -19.511 3.707 18.165 1.00 85.56 170 ALA A O 1
ATOM 1335 N N . GLU A 1 171 ? -21.512 2.695 18.234 1.00 87.94 171 GLU A N 1
ATOM 1336 C CA . GLU A 1 171 ? -22.127 3.573 19.243 1.00 87.94 171 GLU A CA 1
ATOM 1337 C C . GLU A 1 171 ? -22.012 3.009 20.671 1.00 87.94 171 GLU A C 1
ATOM 1339 O O . GLU A 1 171 ? -22.349 3.678 21.648 1.00 87.94 171 GLU A O 1
ATOM 1344 N N . GLY A 1 172 ? -21.512 1.778 20.803 1.00 87.00 172 GLY A N 1
ATOM 1345 C CA . GLY A 1 172 ? -21.537 1.005 22.035 1.00 87.00 172 GLY A CA 1
ATOM 1346 C C . GLY A 1 172 ? -22.812 0.173 22.202 1.00 87.00 172 GLY A C 1
ATOM 1347 O O . GLY A 1 172 ? -23.842 0.383 21.560 1.00 87.00 172 GLY A O 1
ATOM 1348 N N . THR A 1 173 ? -22.734 -0.818 23.084 1.00 90.12 173 THR A N 1
ATOM 1349 C CA . THR A 1 173 ? -23.808 -1.791 23.314 1.00 90.12 173 THR A CA 1
ATOM 1350 C C . THR A 1 173 ? -24.313 -1.675 24.739 1.00 90.12 173 THR A C 1
ATOM 1352 O O . THR A 1 173 ? -23.587 -1.981 25.682 1.00 90.12 173 THR A O 1
ATOM 1355 N N . THR A 1 174 ? -25.566 -1.263 24.915 1.00 91.38 174 THR A N 1
ATOM 1356 C CA . THR A 1 174 ? -26.206 -1.251 26.237 1.00 91.38 174 THR A CA 1
ATOM 1357 C C . THR A 1 174 ? -26.677 -2.654 26.602 1.00 91.38 174 THR A C 1
ATOM 1359 O O . THR A 1 174 ? -27.339 -3.322 25.809 1.00 91.38 174 THR A O 1
ATOM 1362 N N . HIS A 1 175 ? -26.356 -3.095 27.815 1.00 91.75 175 HIS A N 1
ATOM 1363 C CA . HIS A 1 175 ? -26.830 -4.349 28.382 1.00 91.75 175 HIS A CA 1
ATOM 1364 C C . HIS A 1 175 ? -27.501 -4.110 29.731 1.00 91.75 175 HIS A C 1
ATOM 1366 O O . HIS A 1 175 ? -27.066 -3.270 30.522 1.00 91.75 175 HIS A O 1
ATOM 1372 N N . ARG A 1 176 ? -28.554 -4.886 29.979 1.00 90.12 176 ARG A N 1
ATOM 1373 C CA . ARG A 1 176 ? -29.296 -4.941 31.230 1.00 90.12 176 ARG A CA 1
ATOM 1374 C C . ARG A 1 176 ? -29.299 -6.382 31.723 1.00 90.12 176 ARG A C 1
ATOM 1376 O O . ARG A 1 176 ? -29.750 -7.265 30.998 1.00 90.12 176 ARG A O 1
ATOM 1383 N N . ASP A 1 177 ? -28.809 -6.599 32.938 1.00 86.12 177 ASP A N 1
ATOM 1384 C CA . ASP A 1 177 ? -28.866 -7.889 33.618 1.00 86.12 177 ASP A CA 1
ATOM 1385 C C . ASP A 1 177 ? -29.943 -7.871 34.708 1.00 86.12 177 ASP A C 1
ATOM 1387 O O . ASP A 1 177 ? -29.774 -7.284 35.781 1.00 86.12 177 ASP A O 1
ATOM 1391 N N . ASP A 1 178 ? -31.061 -8.538 34.424 1.00 82.38 178 ASP A N 1
ATOM 1392 C CA . ASP A 1 178 ? -32.184 -8.684 35.352 1.00 82.38 178 ASP A CA 1
ATOM 1393 C C . ASP A 1 178 ? -31.985 -9.836 36.358 1.00 82.38 178 ASP A C 1
ATOM 1395 O O . ASP A 1 178 ? -32.795 -10.005 37.269 1.00 82.38 178 ASP A O 1
ATOM 1399 N N . ARG A 1 179 ? -30.910 -10.636 36.253 1.00 73.75 179 ARG A N 1
ATOM 1400 C CA . ARG A 1 179 ? -30.631 -11.697 37.244 1.00 73.75 179 ARG A CA 1
ATOM 1401 C C . ARG A 1 179 ? -30.205 -11.140 38.599 1.00 73.75 179 ARG A C 1
ATOM 1403 O O . ARG A 1 179 ? -30.477 -11.775 39.610 1.00 73.75 179 ARG A O 1
ATOM 1410 N N . ALA A 1 180 ? -29.658 -9.923 38.626 1.00 60.28 180 ALA A N 1
ATOM 1411 C CA . ALA A 1 180 ? -29.313 -9.193 39.850 1.00 60.28 180 ALA A CA 1
ATOM 1412 C C . ALA A 1 180 ? -30.530 -8.799 40.723 1.00 60.28 180 ALA A C 1
ATOM 1414 O O . ALA A 1 180 ? -30.369 -8.186 41.777 1.00 60.28 180 ALA A O 1
ATOM 1415 N N . VAL A 1 181 ? -31.751 -9.111 40.271 1.00 57.84 181 VAL A N 1
ATOM 1416 C CA . VAL A 1 181 ? -33.014 -8.880 40.990 1.00 57.84 181 VAL A CA 1
ATOM 1417 C C . VAL A 1 181 ? -33.392 -10.064 41.896 1.00 57.84 181 VAL A C 1
ATOM 1419 O O . VAL A 1 181 ? -34.283 -9.928 42.727 1.00 57.84 181 VAL A O 1
ATOM 1422 N N . ARG A 1 182 ? -32.769 -11.240 41.723 1.00 48.75 182 ARG A N 1
ATOM 1423 C CA . ARG A 1 182 ? -33.216 -12.505 42.343 1.00 48.75 182 ARG A CA 1
ATOM 1424 C C . ARG A 1 182 ? -32.351 -13.017 43.505 1.00 48.75 182 ARG A C 1
ATOM 1426 O O . ARG A 1 182 ? -32.567 -14.148 43.932 1.00 48.75 182 ARG A O 1
ATOM 1433 N N . GLU A 1 183 ? -31.430 -12.205 44.014 1.00 45.28 183 GLU A N 1
ATOM 1434 C CA . GLU A 1 183 ? -30.670 -12.453 45.254 1.00 45.28 183 GLU A CA 1
ATOM 1435 C C . GLU A 1 183 ? -31.033 -11.406 46.309 1.00 45.28 183 GLU A C 1
ATOM 1437 O O . GLU A 1 183 ? -31.209 -11.804 47.482 1.00 45.28 183 GLU A O 1
#

Secondary structure (DSSP, 8-state):
---HHHIIIIIIHHHTTTS-TTS------EEE---TTHHHHHHHHHHHT-S-EEE-TT-HHHHTT-S---S-EEEEE---TT-SSS-TT-EEEEEESPPTTHHHHHHHHHTT--PPPPPPP---EE---EE-TTS-EEEEEE-STT-EEEEEE-SSSSS-EEEEEEE--TT-EEEEEGGGG--

Foldseek 3Di:
DWDLCCCVLPVVVQVVVCHAPLNDHDDDEAEALDPVCVVVVVVVCVVSVRPHYDYDVVCPVVPVLHDDDAPDKDWDFACAPQWPQDHHRDTQDIDGDDDVVNSVVVSVSRNSTHHHDPDPFFDKDWADWDADPLQKIKIWIAGDAQDKDWDWDDPVVPDIDTQDIDGAHPVTDMDIRNVSNPD

pLDDT: mean 88.77, std 9.11, range [45.28, 98.25]